Protein AF-A0A3N5G510-F1 (afdb_monomer_lite)

Foldseek 3Di:
DDDDDDLVVQLVVQVVPFDQCCADPVSHRCSSVVRSVVVVVVVCVVPVDPDDD

Sequence (53 aa):
MLYLVDASVFVFRAYYSVPIEIADPDGNPVNALHGFARFLGDLIEKYAPVHMA

Secondary structure (DSSP, 8-state):
------HHHHHHHHHHHS-TT-B-TT--B-HHHHHHHHHHHHHHHHH--S---

Radius of gyration: 12.66 Å; chains: 1; bounding box: 26×19×38 Å

pLDDT: mean 96.6, std 2.51, range [84.38, 98.38]

Structure (mmCIF, N/CA/C/O backbone):
data_AF-A0A3N5G510-F1
#
_entry.id   AF-A0A3N5G510-F1
#
loop_
_atom_site.group_PDB
_atom_site.id
_atom_site.type_symbol
_atom_s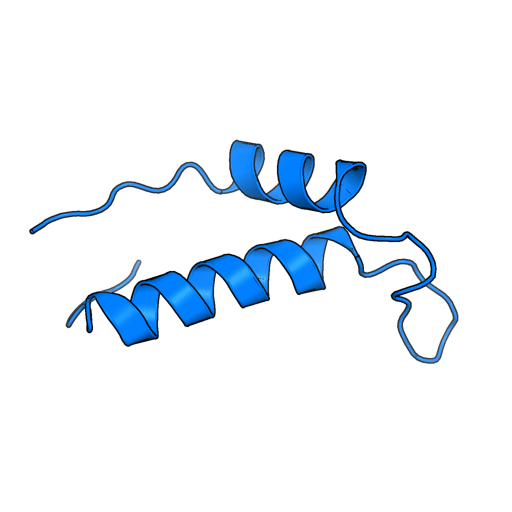ite.label_atom_id
_atom_site.label_alt_id
_atom_site.label_comp_id
_atom_site.label_asym_id
_atom_site.label_entity_id
_atom_site.label_seq_id
_atom_site.pdbx_PDB_ins_code
_atom_site.Cartn_x
_atom_site.Cartn_y
_atom_site.Cartn_z
_atom_site.occupancy
_atom_site.B_iso_or_equiv
_atom_site.auth_seq_id
_atom_site.auth_comp_id
_atom_site.auth_asym_id
_atom_site.auth_atom_id
_atom_site.pdbx_PDB_model_num
ATOM 1 N N . MET A 1 1 ? -10.641 -1.336 18.612 1.00 84.38 1 MET A N 1
ATOM 2 C CA . MET A 1 1 ? -9.793 -0.282 18.016 1.00 84.38 1 MET A CA 1
ATOM 3 C C . MET A 1 1 ? -10.267 -0.072 16.591 1.00 84.38 1 MET A C 1
ATOM 5 O O . MET A 1 1 ? -10.584 -1.064 15.949 1.00 84.38 1 MET A O 1
ATOM 9 N N . LEU A 1 2 ? -10.401 1.175 16.144 1.00 92.50 2 LEU A N 1
ATOM 10 C CA . LEU A 1 2 ? -10.877 1.506 14.800 1.00 92.50 2 LEU A CA 1
ATOM 11 C C . LEU A 1 2 ? -9.717 2.100 14.000 1.00 92.50 2 LEU A C 1
ATOM 13 O O . LEU A 1 2 ? -9.060 3.020 14.483 1.00 92.50 2 LEU A O 1
ATOM 17 N N . TYR A 1 3 ? -9.494 1.579 12.796 1.00 94.44 3 TYR A N 1
ATOM 18 C CA . TYR A 1 3 ? -8.528 2.110 11.841 1.00 94.44 3 TYR A CA 1
ATOM 19 C C . TYR A 1 3 ? -9.281 2.740 10.677 1.00 94.44 3 TYR A C 1
ATOM 21 O O . TYR A 1 3 ? -10.090 2.076 10.036 1.00 94.44 3 TYR A O 1
ATOM 29 N N . LEU A 1 4 ? -9.007 4.017 10.416 1.00 95.62 4 LEU A N 1
ATOM 30 C CA . LEU A 1 4 ? -9.467 4.718 9.222 1.00 95.62 4 LEU A CA 1
ATOM 31 C C . LEU A 1 4 ? -8.245 4.938 8.337 1.00 95.62 4 LEU A C 1
ATOM 33 O O . LEU A 1 4 ? -7.304 5.625 8.735 1.00 95.62 4 LEU A O 1
ATOM 37 N N . VAL A 1 5 ? -8.238 4.295 7.174 1.00 94.50 5 VAL A N 1
ATOM 38 C CA . VAL A 1 5 ? -7.118 4.334 6.234 1.00 94.50 5 VAL A CA 1
ATOM 39 C C . VAL A 1 5 ? -7.525 5.176 5.035 1.00 94.50 5 VAL A C 1
ATOM 41 O O . VAL A 1 5 ? -8.479 4.845 4.339 1.00 94.50 5 VAL A O 1
ATOM 44 N N . ASP A 1 6 ? -6.772 6.238 4.765 1.00 96.81 6 ASP A N 1
ATOM 45 C CA . ASP A 1 6 ? -6.856 6.940 3.487 1.00 96.81 6 ASP A CA 1
ATOM 46 C C . ASP A 1 6 ? -6.100 6.130 2.428 1.00 96.81 6 ASP A C 1
ATOM 48 O O . ASP A 1 6 ? -4.868 6.136 2.384 1.00 96.81 6 ASP A O 1
ATOM 52 N N . ALA A 1 7 ? -6.834 5.402 1.588 1.00 95.94 7 ALA A N 1
ATOM 53 C CA . ALA A 1 7 ? -6.235 4.540 0.576 1.00 95.94 7 ALA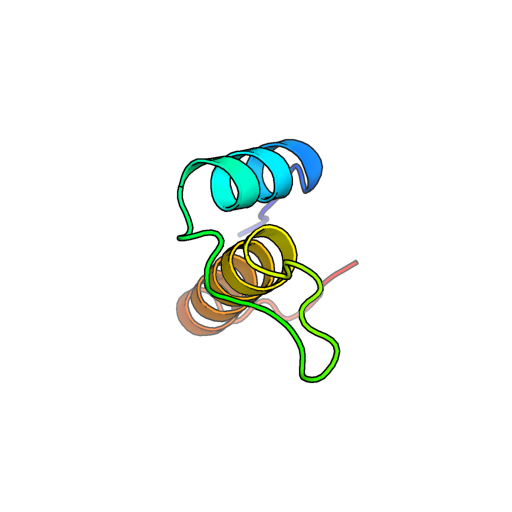 A CA 1
ATOM 54 C C . ALA A 1 7 ? -5.325 5.319 -0.387 1.00 95.94 7 ALA A C 1
ATOM 56 O O . ALA A 1 7 ? -4.233 4.846 -0.705 1.00 95.94 7 ALA A O 1
ATOM 57 N N . SER A 1 8 ? -5.721 6.527 -0.799 1.00 97.19 8 SER A N 1
ATOM 58 C CA . SER A 1 8 ? -4.984 7.315 -1.791 1.00 97.19 8 SER A CA 1
ATOM 59 C C . SER A 1 8 ? -3.568 7.613 -1.312 1.00 97.19 8 SER A C 1
ATOM 61 O O . SER A 1 8 ? -2.606 7.374 -2.040 1.00 97.19 8 SER A O 1
ATOM 63 N N . VAL A 1 9 ? -3.415 8.051 -0.059 1.00 96.94 9 VAL A N 1
ATOM 64 C CA . VAL A 1 9 ? -2.097 8.355 0.524 1.00 96.94 9 VAL A CA 1
ATOM 65 C C . VAL A 1 9 ? -1.171 7.138 0.478 1.00 96.94 9 VAL A C 1
ATOM 67 O O . VAL A 1 9 ? 0.002 7.261 0.122 1.00 96.94 9 VAL A O 1
ATOM 70 N N . PHE A 1 10 ? -1.680 5.950 0.808 1.00 97.25 10 PHE A N 1
ATOM 71 C CA . PHE A 1 10 ? -0.869 4.732 0.837 1.00 97.25 10 PHE A CA 1
ATOM 72 C C . PHE A 1 10 ? -0.600 4.162 -0.560 1.00 97.25 10 PHE A C 1
ATOM 74 O O . PHE A 1 10 ? 0.484 3.621 -0.775 1.00 97.25 10 PHE A O 1
ATOM 81 N N . VAL A 1 11 ? -1.521 4.338 -1.511 1.00 98.12 11 VAL A N 1
ATOM 82 C CA . VAL A 1 11 ? -1.304 4.011 -2.927 1.00 98.12 11 VAL A CA 1
ATOM 83 C C . VAL A 1 11 ? -0.190 4.879 -3.507 1.00 98.12 11 VAL A C 1
ATOM 85 O O . VAL A 1 11 ? 0.761 4.345 -4.074 1.00 98.12 11 VAL A O 1
ATOM 88 N N . PHE A 1 12 ? -0.240 6.200 -3.307 1.00 97.94 12 PHE A N 1
ATOM 89 C CA . PHE A 1 12 ? 0.822 7.098 -3.774 1.00 97.94 12 PHE A CA 1
ATOM 90 C C . PHE A 1 12 ? 2.153 6.804 -3.091 1.00 97.94 12 PHE A C 1
ATOM 92 O O . PHE A 1 12 ? 3.190 6.756 -3.750 1.00 97.94 12 PHE A O 1
ATOM 99 N N . ARG A 1 13 ? 2.139 6.548 -1.779 1.00 97.88 13 ARG A N 1
ATOM 100 C CA . ARG A 1 13 ? 3.350 6.152 -1.061 1.00 97.88 13 ARG A CA 1
ATOM 101 C C . ARG A 1 13 ? 3.964 4.896 -1.674 1.00 97.88 13 ARG A C 1
ATOM 103 O O . ARG A 1 13 ? 5.152 4.909 -1.965 1.00 97.88 13 ARG A O 1
ATOM 110 N N . ALA A 1 14 ? 3.162 3.858 -1.911 1.00 98.00 14 ALA A N 1
ATOM 111 C CA . ALA A 1 14 ? 3.623 2.628 -2.546 1.00 98.00 14 ALA A CA 1
ATOM 112 C C . ALA A 1 14 ? 4.168 2.880 -3.961 1.00 98.00 14 ALA A C 1
ATOM 114 O O . ALA A 1 14 ? 5.244 2.388 -4.285 1.00 98.00 14 ALA A O 1
ATOM 115 N N . TYR A 1 15 ? 3.482 3.698 -4.763 1.00 97.88 15 TYR A N 1
ATOM 116 C CA . TYR A 1 15 ? 3.918 4.055 -6.115 1.00 97.88 15 TYR A CA 1
ATOM 117 C C . TYR A 1 15 ? 5.326 4.669 -6.144 1.00 97.88 15 TYR A C 1
ATOM 119 O O . TYR A 1 15 ? 6.117 4.341 -7.023 1.00 97.88 15 TYR A O 1
ATOM 127 N N . TYR A 1 16 ? 5.656 5.530 -5.176 1.00 97.69 16 TYR A N 1
ATOM 128 C CA . TYR A 1 16 ? 6.957 6.206 -5.121 1.00 97.69 16 TYR A CA 1
ATOM 129 C C . TYR A 1 16 ? 8.022 5.488 -4.279 1.00 97.69 16 TYR A C 1
ATOM 131 O O . TYR A 1 16 ? 9.188 5.869 -4.345 1.00 97.69 16 TYR A O 1
ATOM 139 N N . SER A 1 17 ? 7.656 4.481 -3.476 1.00 96.75 17 SER A N 1
ATOM 140 C CA . SER A 1 17 ? 8.596 3.783 -2.583 1.00 96.75 17 SER A CA 1
ATOM 141 C C . SER A 1 17 ? 8.881 2.332 -2.966 1.00 96.75 17 SER A C 1
ATOM 143 O O . SER A 1 17 ? 9.842 1.757 -2.460 1.00 96.75 17 SER A O 1
ATOM 145 N N . VAL A 1 18 ? 8.030 1.707 -3.782 1.00 97.31 18 VAL A N 1
ATOM 146 C CA . VAL A 1 18 ? 8.204 0.321 -4.232 1.00 97.31 18 VAL A CA 1
ATOM 147 C C . VAL A 1 18 ? 8.862 0.319 -5.616 1.00 97.31 18 VAL A C 1
ATOM 149 O O . VAL A 1 18 ? 8.394 1.063 -6.483 1.00 97.31 18 VAL A O 1
ATOM 152 N N . PRO A 1 19 ? 9.905 -0.508 -5.845 1.00 97.00 19 PRO A N 1
ATOM 153 C CA . PRO A 1 19 ? 10.594 -0.580 -7.133 1.00 97.00 19 PRO A CA 1
ATOM 154 C C . PRO A 1 19 ? 9.628 -0.837 -8.296 1.00 97.00 19 PRO A C 1
ATOM 156 O O . PRO A 1 19 ? 8.724 -1.669 -8.186 1.00 97.00 19 PRO A O 1
ATOM 159 N N . ILE A 1 20 ? 9.804 -0.108 -9.399 1.00 96.31 20 ILE A N 1
ATOM 160 C CA . ILE A 1 20 ? 8.902 -0.152 -10.562 1.00 96.31 20 ILE A CA 1
ATOM 161 C C . ILE A 1 20 ? 9.035 -1.457 -11.360 1.00 96.31 20 ILE A C 1
ATOM 163 O O . ILE A 1 20 ? 8.144 -1.815 -12.120 1.00 96.31 20 ILE A O 1
ATOM 167 N N . GLU A 1 21 ? 10.120 -2.199 -11.137 1.00 96.94 21 GLU A N 1
ATOM 168 C CA . GLU A 1 21 ? 10.394 -3.519 -11.705 1.00 96.94 21 GLU A CA 1
ATOM 169 C C . GLU A 1 21 ? 9.399 -4.582 -11.216 1.00 96.94 21 GLU A C 1
ATOM 171 O O . GLU A 1 21 ? 9.309 -5.658 -11.805 1.00 96.94 21 GLU A O 1
ATOM 176 N N . ILE A 1 22 ? 8.635 -4.293 -10.153 1.00 97.12 22 ILE A N 1
ATOM 177 C CA . ILE A 1 22 ? 7.478 -5.107 -9.785 1.00 97.12 22 ILE A CA 1
ATOM 178 C C . ILE A 1 22 ? 6.376 -4.869 -10.822 1.00 97.12 22 ILE A C 1
ATOM 180 O O . ILE A 1 22 ? 5.605 -3.909 -10.732 1.00 97.12 22 ILE A O 1
ATOM 184 N N . ALA A 1 23 ? 6.312 -5.777 -11.791 1.00 98.00 23 ALA A N 1
ATOM 185 C CA . ALA A 1 23 ? 5.386 -5.751 -12.912 1.00 98.00 23 ALA A CA 1
ATOM 186 C C . ALA A 1 23 ? 4.571 -7.050 -13.016 1.00 98.00 23 ALA A C 1
ATOM 188 O O . ALA A 1 23 ? 4.942 -8.087 -12.457 1.00 98.00 23 ALA A O 1
ATOM 189 N N . ASP A 1 24 ? 3.442 -6.977 -13.716 1.00 97.56 24 ASP A N 1
ATOM 190 C CA . ASP A 1 24 ? 2.662 -8.148 -14.117 1.00 97.56 24 ASP A CA 1
ATOM 191 C C . ASP A 1 24 ? 3.340 -8.914 -15.285 1.00 97.56 24 ASP A C 1
ATOM 193 O O . ASP A 1 24 ? 4.381 -8.479 -15.792 1.00 97.56 24 ASP A O 1
ATOM 197 N N . PRO A 1 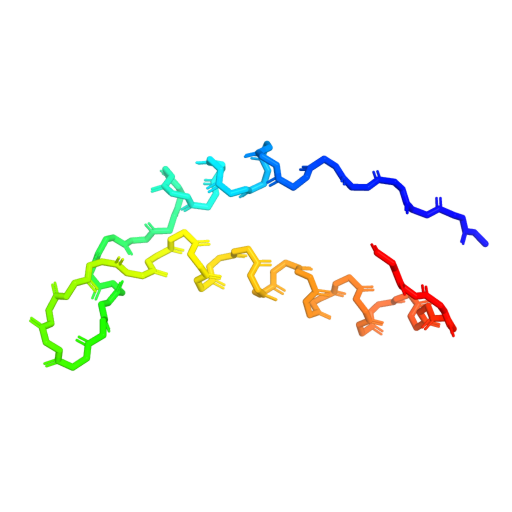25 ? 2.796 -10.067 -15.728 1.00 98.12 25 PRO A N 1
ATOM 198 C CA . PRO A 1 25 ? 3.370 -10.835 -16.838 1.00 98.12 25 PRO A CA 1
ATOM 199 C C . PRO A 1 25 ? 3.421 -10.103 -18.188 1.00 98.12 25 PRO A C 1
ATOM 201 O O . PRO A 1 25 ? 4.225 -10.486 -19.037 1.00 98.12 25 PRO A O 1
ATOM 204 N N . ASP A 1 26 ? 2.601 -9.068 -18.384 1.00 98.12 26 ASP A N 1
ATOM 205 C CA . ASP A 1 26 ? 2.578 -8.245 -19.599 1.00 98.12 26 ASP A CA 1
ATOM 206 C C . ASP A 1 26 ? 3.546 -7.046 -19.506 1.00 98.12 26 ASP A C 1
ATOM 208 O O . ASP A 1 26 ? 3.698 -6.280 -20.459 1.00 98.12 26 ASP A O 1
ATOM 212 N N . GLY A 1 27 ? 4.241 -6.889 -18.373 1.00 97.62 27 GLY A N 1
ATOM 213 C CA . GLY A 1 27 ? 5.207 -5.822 -18.125 1.00 97.62 27 GLY A CA 1
ATOM 214 C C . GLY A 1 27 ? 4.593 -4.521 -17.606 1.00 97.62 27 GLY A C 1
ATOM 215 O O . GLY A 1 27 ? 5.301 -3.515 -17.523 1.00 97.62 27 GLY A O 1
ATOM 216 N N . ASN A 1 28 ? 3.310 -4.504 -17.231 1.00 97.94 28 ASN A N 1
ATOM 217 C CA . ASN A 1 28 ? 2.706 -3.316 -16.632 1.00 97.94 28 ASN A CA 1
ATOM 218 C C . ASN A 1 28 ? 3.185 -3.164 -15.180 1.00 97.94 28 ASN A C 1
ATOM 220 O O . ASN A 1 28 ? 3.110 -4.130 -14.415 1.00 97.94 28 ASN A O 1
ATOM 224 N N . PRO A 1 29 ? 3.630 -1.969 -14.750 1.00 98.00 29 PRO A N 1
ATOM 225 C CA . PRO A 1 29 ? 4.005 -1.742 -13.361 1.00 98.00 29 PRO A CA 1
ATOM 226 C C . PRO A 1 29 ? 2.824 -1.970 -12.415 1.00 98.00 29 PRO A C 1
ATOM 228 O O . PRO A 1 29 ? 1.765 -1.358 -12.554 1.00 98.00 29 PRO A O 1
ATOM 231 N N . VAL A 1 30 ? 3.031 -2.812 -11.404 1.00 98.38 30 VAL A N 1
ATOM 232 C CA . VAL A 1 30 ? 2.054 -3.089 -10.337 1.00 98.38 30 VAL A CA 1
ATOM 233 C C . VAL A 1 30 ? 2.622 -2.782 -8.951 1.00 98.38 30 VAL A C 1
ATOM 235 O O . VAL A 1 30 ? 2.057 -3.177 -7.933 1.00 98.38 30 VAL A O 1
ATOM 238 N N . ASN A 1 31 ? 3.727 -2.039 -8.887 1.00 98.25 31 ASN A N 1
ATOM 239 C CA . ASN A 1 31 ? 4.431 -1.664 -7.662 1.00 98.25 31 ASN A CA 1
ATOM 240 C C . ASN A 1 31 ? 3.521 -0.976 -6.623 1.00 98.25 31 ASN A C 1
ATOM 242 O O . ASN A 1 31 ? 3.568 -1.317 -5.439 1.00 98.25 31 ASN A O 1
ATOM 246 N N . ALA A 1 32 ? 2.635 -0.074 -7.058 1.00 98.31 32 ALA A N 1
ATOM 247 C CA . ALA A 1 32 ? 1.666 0.579 -6.176 1.00 98.31 32 ALA A CA 1
ATOM 248 C C . ALA A 1 32 ? 0.633 -0.403 -5.605 1.00 98.31 32 ALA A C 1
ATOM 250 O O . ALA A 1 32 ? 0.373 -0.393 -4.400 1.00 98.31 32 ALA A O 1
ATOM 251 N N . LEU A 1 33 ? 0.086 -1.280 -6.455 1.00 98.06 33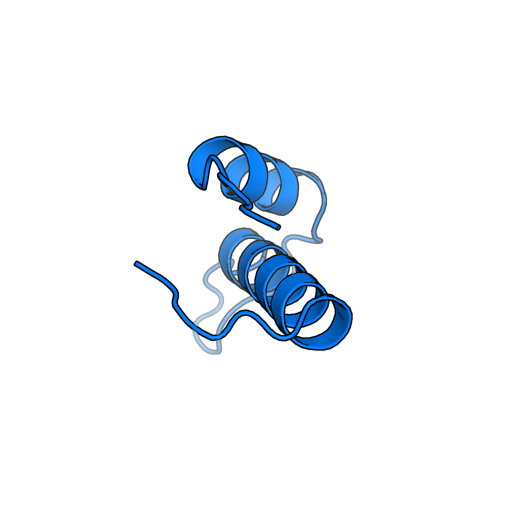 LEU A N 1
ATOM 252 C CA . LEU A 1 33 ? -0.852 -2.328 -6.049 1.00 98.06 33 LEU A CA 1
ATOM 253 C C . LEU A 1 33 ? -0.194 -3.272 -5.039 1.00 98.06 33 LEU A C 1
ATOM 255 O O . LEU A 1 33 ? -0.737 -3.501 -3.960 1.00 98.06 33 LEU A O 1
ATOM 259 N N . HIS A 1 34 ? 0.996 -3.774 -5.370 1.00 98.00 34 HIS A N 1
ATOM 260 C CA . HIS A 1 34 ? 1.755 -4.687 -4.526 1.00 98.00 34 HIS A CA 1
ATOM 261 C C . HIS A 1 34 ? 2.077 -4.058 -3.163 1.00 98.00 34 HIS A C 1
ATOM 263 O O . HIS A 1 34 ? 1.832 -4.668 -2.122 1.00 98.00 34 HIS A O 1
ATOM 269 N N . GLY A 1 35 ? 2.585 -2.822 -3.141 1.00 97.81 35 GLY A N 1
ATOM 270 C CA . GLY A 1 35 ? 2.916 -2.126 -1.898 1.00 97.81 35 GLY A CA 1
ATOM 271 C C . GLY A 1 35 ? 1.703 -1.831 -1.018 1.00 97.81 35 GLY A C 1
ATOM 272 O O . GLY A 1 35 ? 1.766 -2.022 0.198 1.00 97.81 35 GLY A O 1
ATOM 273 N N . PHE A 1 36 ? 0.589 -1.399 -1.613 1.00 98.25 36 PHE A N 1
ATOM 274 C CA . PHE A 1 36 ? -0.640 -1.142 -0.866 1.00 98.25 36 PHE A CA 1
ATOM 275 C C . PHE A 1 36 ? -1.245 -2.434 -0.299 1.00 98.25 36 PHE A C 1
ATOM 277 O O . PHE A 1 36 ? -1.581 -2.481 0.885 1.00 98.25 36 PHE A O 1
ATOM 284 N N . ALA A 1 37 ? -1.316 -3.498 -1.106 1.00 97.75 37 ALA A N 1
ATOM 285 C CA . ALA A 1 37 ? -1.810 -4.802 -0.668 1.00 97.75 37 ALA A CA 1
ATOM 286 C C . ALA A 1 37 ? -0.950 -5.389 0.460 1.00 97.75 37 ALA A C 1
ATOM 288 O O . ALA A 1 37 ? -1.493 -5.901 1.437 1.00 97.75 37 ALA A O 1
ATOM 289 N N . ARG A 1 38 ? 0.382 -5.250 0.372 1.00 97.75 38 ARG A N 1
ATOM 290 C CA . ARG A 1 38 ? 1.308 -5.652 1.439 1.00 97.75 38 ARG A CA 1
ATOM 291 C C . ARG A 1 38 ? 1.003 -4.928 2.748 1.00 97.75 38 ARG A C 1
ATOM 293 O O . ARG A 1 38 ? 0.844 -5.577 3.774 1.00 97.75 38 ARG A O 1
ATOM 300 N N . PHE A 1 39 ? 0.877 -3.602 2.701 1.00 97.44 39 PHE A N 1
ATOM 301 C CA . PHE A 1 39 ? 0.529 -2.803 3.877 1.00 97.44 39 PHE A CA 1
ATOM 302 C C . PHE A 1 39 ? -0.804 -3.244 4.498 1.00 97.44 39 PHE A C 1
ATOM 304 O O . PHE A 1 39 ? -0.895 -3.375 5.719 1.00 97.44 39 PHE A O 1
ATOM 311 N N . LEU A 1 40 ? -1.828 -3.476 3.673 1.00 97.06 40 LEU A N 1
ATOM 312 C CA . LEU A 1 40 ? -3.132 -3.9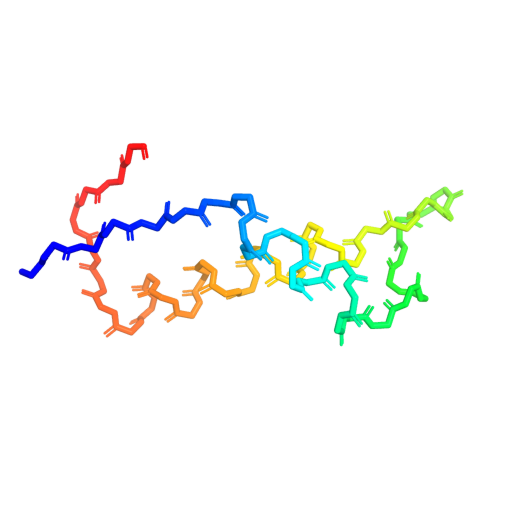16 4.158 1.00 97.06 40 LEU A CA 1
ATOM 313 C C . LEU A 1 40 ? -3.053 -5.310 4.797 1.00 97.06 40 LEU A C 1
ATOM 315 O O . LEU A 1 40 ? -3.630 -5.516 5.862 1.00 97.06 40 LEU A O 1
ATOM 319 N N . GLY A 1 41 ? -2.300 -6.235 4.195 1.00 97.56 41 GLY A N 1
ATOM 320 C CA . GLY A 1 41 ? -2.029 -7.558 4.757 1.00 97.56 41 GLY A CA 1
ATOM 321 C C . GLY A 1 41 ? -1.351 -7.476 6.124 1.00 97.56 41 GLY A C 1
ATOM 322 O O . GLY A 1 41 ? -1.876 -8.016 7.095 1.00 97.56 41 GLY A O 1
ATOM 323 N N . ASP A 1 42 ? -0.263 -6.707 6.232 1.00 97.75 42 ASP A N 1
ATOM 324 C CA . ASP A 1 42 ? 0.450 -6.503 7.498 1.00 97.75 42 ASP A CA 1
ATOM 325 C C . ASP A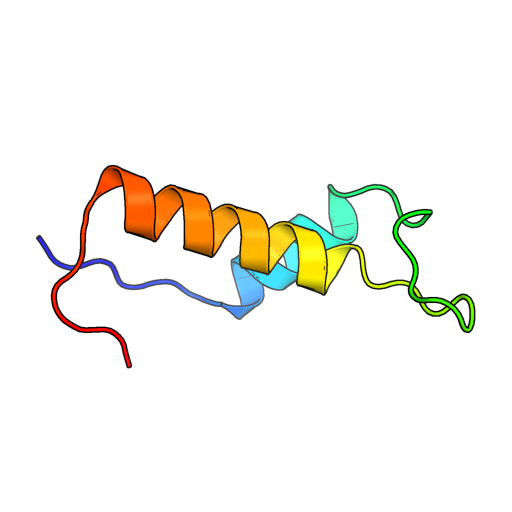 1 42 ? -0.474 -5.876 8.573 1.00 97.75 42 ASP A C 1
ATOM 327 O O . ASP A 1 42 ? -0.396 -6.214 9.756 1.00 97.75 42 ASP A O 1
ATOM 331 N N . LEU A 1 43 ? -1.378 -4.966 8.180 1.00 96.50 43 LEU A N 1
ATOM 332 C CA . LEU A 1 43 ? -2.364 -4.355 9.080 1.00 96.50 43 LEU A CA 1
ATOM 333 C C . LEU A 1 43 ? -3.383 -5.386 9.593 1.00 96.50 43 LEU A C 1
ATOM 335 O O . LEU A 1 43 ? -3.681 -5.411 10.791 1.00 96.50 43 LEU A O 1
ATOM 339 N N . ILE A 1 44 ? -3.909 -6.228 8.699 1.00 97.00 44 ILE A N 1
ATOM 340 C CA . ILE A 1 44 ? -4.875 -7.281 9.034 1.00 97.00 44 ILE A CA 1
ATOM 341 C C . ILE A 1 44 ? -4.230 -8.318 9.950 1.00 97.00 44 ILE A C 1
ATOM 343 O O . ILE A 1 44 ? -4.805 -8.641 10.985 1.00 97.00 44 ILE A O 1
ATOM 347 N N . GLU A 1 45 ? -3.032 -8.799 9.620 1.00 97.88 45 GLU A N 1
ATOM 348 C CA . GLU A 1 45 ? -2.309 -9.780 10.436 1.00 97.88 45 GLU A CA 1
ATOM 349 C C . GLU A 1 45 ? -2.014 -9.241 11.838 1.00 97.88 45 GLU A C 1
ATOM 351 O O . GLU A 1 45 ? -2.184 -9.944 12.834 1.00 97.88 45 GLU A O 1
ATOM 356 N N . LYS A 1 46 ? -1.610 -7.970 11.933 1.00 97.62 46 LYS A N 1
ATOM 357 C CA . LYS A 1 46 ? -1.224 -7.359 13.206 1.00 97.62 46 LYS A CA 1
ATOM 358 C C . LYS A 1 46 ? -2.403 -7.085 14.134 1.00 97.62 46 LYS A C 1
ATOM 360 O O . LYS A 1 46 ? -2.246 -7.178 15.352 1.00 97.62 46 LYS A O 1
ATOM 365 N N . TYR A 1 47 ? -3.546 -6.679 13.587 1.00 96.50 47 TYR A N 1
ATOM 366 C CA . TYR A 1 47 ? -4.668 -6.183 14.390 1.00 96.50 47 TYR A CA 1
ATOM 367 C C . TYR A 1 47 ? -5.922 -7.053 14.335 1.00 96.50 47 TYR A C 1
ATOM 369 O O . TYR A 1 47 ? -6.837 -6.803 15.117 1.00 96.50 47 TYR A O 1
ATOM 377 N N . ALA A 1 48 ? -5.960 -8.056 13.454 1.00 95.81 48 ALA A N 1
ATOM 378 C CA . ALA A 1 48 ? -7.062 -8.999 13.268 1.00 95.81 48 ALA A CA 1
ATOM 379 C C . ALA A 1 48 ? -8.449 -8.319 13.287 1.00 95.81 48 ALA A C 1
ATOM 381 O O . ALA A 1 48 ? -9.289 -8.638 14.138 1.00 95.81 48 ALA A O 1
ATOM 382 N N . PRO A 1 49 ? -8.701 -7.332 12.401 1.00 96.06 49 PRO A N 1
ATOM 383 C CA . PRO A 1 49 ? -9.982 -6.647 12.371 1.00 96.06 49 PRO A CA 1
ATOM 384 C C . PRO A 1 49 ? -11.098 -7.633 12.017 1.00 96.06 49 PRO A C 1
ATOM 386 O O . PRO A 1 49 ? -10.985 -8.429 11.090 1.00 96.06 49 PRO A O 1
ATOM 389 N N . VAL A 1 50 ? -12.208 -7.547 12.744 1.00 95.44 50 VAL A N 1
ATOM 390 C CA . VAL A 1 50 ? -13.398 -8.382 12.507 1.00 95.44 50 VAL A CA 1
ATOM 391 C C . VAL A 1 50 ? -14.310 -7.837 11.400 1.00 95.44 50 VAL A C 1
ATOM 393 O O . VAL A 1 50 ? -15.218 -8.535 10.966 1.00 95.44 50 VAL A O 1
ATOM 396 N N . HIS A 1 51 ? -14.089 -6.593 10.961 1.00 94.44 51 HIS A N 1
ATOM 397 C CA . HIS A 1 51 ? -14.854 -5.928 9.905 1.00 94.44 51 HIS A CA 1
ATOM 398 C C . HIS A 1 51 ? -13.928 -5.042 9.064 1.00 94.44 51 HIS A C 1
ATOM 400 O O . HIS A 1 51 ? -13.042 -4.377 9.605 1.00 94.44 51 HIS A O 1
ATOM 406 N N . MET A 1 52 ? -14.177 -5.007 7.757 1.00 93.00 52 MET A N 1
ATOM 407 C CA . MET A 1 52 ? -13.564 -4.106 6.780 1.00 93.00 52 MET A CA 1
ATOM 408 C C . MET A 1 52 ? -14.645 -3.656 5.792 1.00 93.00 52 MET A C 1
ATOM 410 O O . MET A 1 52 ? -15.561 -4.431 5.512 1.00 93.00 52 MET A O 1
ATOM 414 N N . ALA A 1 53 ? -14.549 -2.422 5.299 1.00 87.31 53 ALA A N 1
ATOM 415 C CA . ALA A 1 53 ? -15.491 -1.810 4.363 1.00 87.31 53 ALA A CA 1
ATOM 416 C C . ALA A 1 53 ? -14.750 -0.909 3.373 1.00 87.31 53 ALA A C 1
ATOM 418 O O . ALA A 1 53 ? -13.677 -0.389 3.765 1.00 87.31 53 ALA A O 1
#